Protein AF-A0A388TB84-F1 (afdb_monomer_lite)

pLDDT: mean 82.6, std 11.36, range [46.38, 94.94]

Sequence (115 aa):
MKKLLLGVMLLFCFSFAARPTMEIGAFETLIGWKQYTPGGQLESIMGVNWLMGLTYKRYFNRLQAKTINPYWMIGTTFVVVPMAGIGLDYVVDQNWTVGGALGLPLTNLHVSYSF

Radius of gyration: 14.83 Å; chains: 1; bounding box: 48×24×34 Å

Secondary structure (DSSP, 8-state):
-HHHHHHHHHHHHTSSSPEEEEEES-SS-SEEEEEE-TTS-EEEEEEE-TTS-EEEEEESS---TTSEEEEEEEEEETTTEEEEEEEEEEE-SSSEEEEEEEEES--EEEEEEE-

Structure (mmCIF, N/CA/C/O backbone):
data_AF-A0A388TB84-F1
#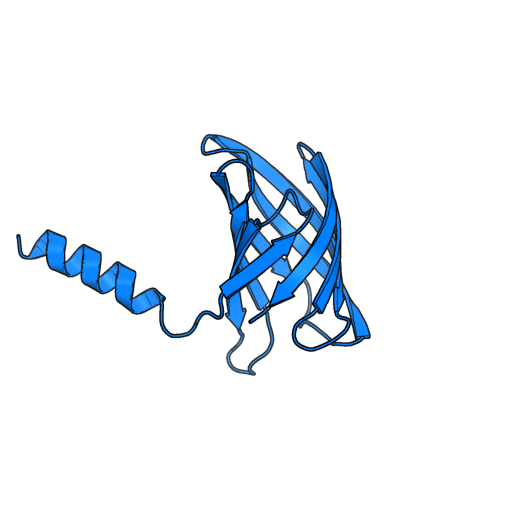
_entry.id   AF-A0A388TB84-F1
#
loop_
_atom_site.group_PDB
_atom_site.id
_atom_site.type_symbol
_atom_site.label_atom_id
_atom_site.label_alt_id
_atom_site.label_comp_id
_atom_site.label_asym_id
_atom_site.label_entity_id
_atom_site.label_seq_id
_atom_site.pdbx_PDB_ins_code
_atom_site.Cartn_x
_atom_site.Cartn_y
_atom_site.Cartn_z
_atom_site.occupancy
_atom_site.B_iso_or_equiv
_atom_site.auth_seq_id
_atom_site.auth_comp_id
_atom_site.auth_asym_id
_atom_site.auth_atom_id
_atom_site.pdbx_PDB_model_num
ATOM 1 N N . MET A 1 1 ?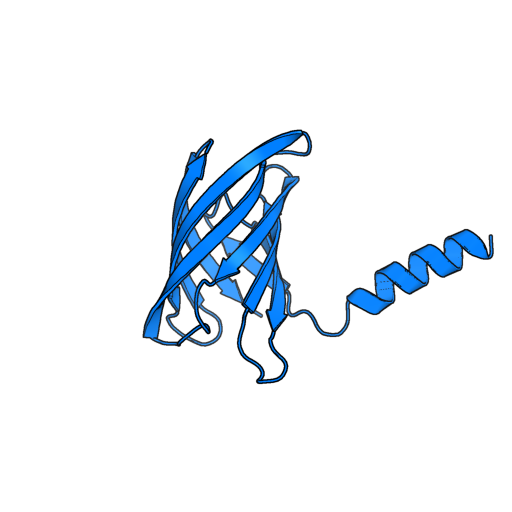 34.964 -13.028 -0.196 1.00 57.06 1 MET A N 1
ATOM 2 C CA . MET A 1 1 ? 33.997 -13.792 0.631 1.00 57.06 1 MET A CA 1
ATOM 3 C C . MET A 1 1 ? 33.424 -12.993 1.803 1.00 57.06 1 MET A C 1
ATOM 5 O O . MET A 1 1 ? 32.212 -12.881 1.875 1.00 57.06 1 MET A O 1
ATOM 9 N N . LYS A 1 2 ? 34.235 -12.359 2.669 1.00 56.25 2 LYS A N 1
ATOM 10 C CA . LYS A 1 2 ? 33.734 -11.597 3.841 1.00 56.25 2 LYS A CA 1
ATOM 11 C C . LYS A 1 2 ? 32.739 -10.462 3.508 1.00 56.25 2 LYS A C 1
ATOM 13 O O . LYS A 1 2 ? 31.760 -10.283 4.216 1.00 56.25 2 LYS A O 1
ATOM 18 N N . LYS A 1 3 ? 32.949 -9.745 2.396 1.00 64.25 3 LYS A N 1
ATOM 19 C CA . LYS A 1 3 ? 32.067 -8.646 1.944 1.00 64.25 3 LYS A CA 1
ATOM 20 C C . LYS A 1 3 ? 30.701 -9.126 1.420 1.00 64.25 3 LYS A C 1
ATOM 22 O O . LYS A 1 3 ? 29.709 -8.435 1.598 1.00 64.25 3 LYS A O 1
ATOM 27 N N . LEU A 1 4 ? 30.657 -10.320 0.820 1.00 71.25 4 LEU A N 1
ATOM 28 C CA . LEU A 1 4 ? 29.420 -10.942 0.334 1.00 71.25 4 LEU A CA 1
ATOM 29 C C . LEU A 1 4 ? 28.544 -11.381 1.515 1.00 71.25 4 LEU A C 1
ATOM 31 O O . LEU A 1 4 ? 27.348 -11.128 1.532 1.00 71.25 4 LEU A O 1
ATOM 35 N N . LEU A 1 5 ? 29.174 -11.971 2.535 1.00 78.06 5 LEU A N 1
ATOM 36 C CA . LEU A 1 5 ? 28.499 -12.419 3.750 1.00 78.06 5 LEU A CA 1
ATOM 37 C C . LEU A 1 5 ? 27.908 -11.242 4.541 1.00 78.06 5 LEU A C 1
ATOM 39 O O . LEU A 1 5 ? 26.791 -11.338 5.030 1.00 78.06 5 LEU A O 1
ATOM 43 N N . LEU A 1 6 ? 28.614 -10.106 4.584 1.00 76.38 6 LEU A N 1
ATOM 44 C CA . LEU A 1 6 ? 28.115 -8.871 5.194 1.00 76.38 6 LEU A CA 1
ATOM 45 C C . LEU A 1 6 ? 26.895 -8.309 4.445 1.00 76.38 6 LEU A C 1
ATOM 47 O O . LEU A 1 6 ? 25.938 -7.884 5.081 1.00 76.38 6 LEU A O 1
ATOM 51 N N . GLY A 1 7 ? 26.908 -8.346 3.107 1.00 74.62 7 GLY A N 1
ATOM 52 C CA . GLY A 1 7 ? 25.763 -7.936 2.287 1.00 74.62 7 GLY A CA 1
ATOM 53 C C . GLY A 1 7 ? 24.536 -8.824 2.504 1.00 74.62 7 GLY A C 1
ATOM 54 O O . GLY A 1 7 ? 23.430 -8.316 2.660 1.00 74.62 7 GLY A O 1
ATOM 55 N N . VAL A 1 8 ? 24.738 -10.143 2.600 1.00 73.75 8 VAL A N 1
ATOM 56 C CA . VAL A 1 8 ? 23.668 -11.103 2.918 1.00 73.75 8 VAL A CA 1
ATOM 57 C C . VAL A 1 8 ? 23.149 -10.902 4.346 1.00 73.75 8 VAL A C 1
ATOM 59 O O . VAL A 1 8 ? 21.942 -10.886 4.553 1.00 73.75 8 VAL A O 1
ATOM 62 N N . MET A 1 9 ? 24.023 -10.676 5.331 1.00 67.50 9 MET A N 1
ATOM 63 C CA . MET A 1 9 ? 23.602 -10.401 6.711 1.00 67.50 9 MET A CA 1
ATOM 64 C C . MET A 1 9 ? 22.832 -9.082 6.834 1.00 67.50 9 MET A C 1
ATOM 66 O O . MET A 1 9 ? 21.810 -9.049 7.510 1.00 67.50 9 MET A O 1
ATOM 70 N N . LEU A 1 10 ? 23.258 -8.023 6.138 1.00 67.00 10 LEU A N 1
ATOM 71 C CA . LEU A 1 10 ? 22.525 -6.755 6.087 1.00 67.00 10 LEU A CA 1
ATOM 72 C C . LEU A 1 10 ? 21.129 -6.930 5.481 1.00 67.00 10 LEU A C 1
ATOM 74 O O . LEU A 1 10 ? 20.179 -6.379 6.022 1.00 67.00 10 LEU A O 1
ATOM 78 N N . LEU A 1 11 ? 20.987 -7.742 4.428 1.00 57.69 11 LEU A N 1
ATOM 79 C CA . LEU A 1 11 ? 19.684 -8.079 3.843 1.00 57.69 11 LEU A CA 1
ATOM 80 C C . LEU A 1 11 ? 18.778 -8.840 4.827 1.00 57.69 11 LEU A C 1
ATOM 82 O O . LEU A 1 11 ? 17.591 -8.540 4.903 1.00 57.69 11 LEU A O 1
ATOM 86 N N . PHE A 1 12 ? 19.331 -9.761 5.624 1.00 58.69 12 PHE A N 1
ATOM 87 C CA . PHE A 1 12 ? 18.579 -10.504 6.648 1.00 58.69 12 PHE A CA 1
ATOM 88 C C . PHE A 1 12 ? 18.201 -9.660 7.877 1.00 58.69 12 PHE A C 1
ATOM 90 O O . PHE A 1 12 ? 17.181 -9.926 8.515 1.00 58.69 12 PHE A O 1
ATOM 97 N N . CYS A 1 13 ? 18.972 -8.622 8.215 1.00 53.25 13 CYS A N 1
ATOM 98 C CA . CYS A 1 13 ? 18.665 -7.740 9.346 1.00 53.25 13 CYS A CA 1
ATOM 99 C C . CYS A 1 13 ? 17.409 -6.878 9.129 1.00 53.25 13 CYS A C 1
ATOM 101 O O . CYS A 1 13 ? 16.801 -6.451 10.109 1.00 53.25 13 CYS A O 1
ATOM 103 N N . PHE A 1 14 ? 16.968 -6.665 7.885 1.00 52.38 14 PHE A N 1
ATOM 104 C CA . PHE A 1 14 ? 15.720 -5.946 7.592 1.00 52.38 14 PHE A CA 1
ATOM 105 C C . PHE A 1 14 ? 14.457 -6.824 7.686 1.00 52.38 14 PHE A C 1
ATOM 107 O O . PHE A 1 14 ? 13.348 -6.309 7.561 1.00 52.38 14 PHE A O 1
ATOM 114 N N . SER A 1 15 ? 14.587 -8.134 7.927 1.00 46.38 15 SER A N 1
ATOM 115 C CA . SER A 1 15 ? 13.480 -9.088 7.755 1.00 46.38 15 SER A CA 1
ATOM 116 C C . SER A 1 15 ? 12.693 -9.453 9.023 1.00 46.38 15 SER A C 1
ATOM 118 O O . SER A 1 15 ? 11.701 -10.162 8.907 1.00 46.38 15 SER A O 1
ATOM 120 N N . PHE A 1 16 ? 13.066 -8.987 10.221 1.00 49.03 16 PHE A N 1
ATOM 121 C CA . PHE A 1 16 ? 12.479 -9.513 11.473 1.00 49.03 16 PHE A CA 1
ATOM 122 C C . PHE A 1 16 ? 11.362 -8.678 12.123 1.00 49.03 16 PHE A C 1
ATOM 124 O O . PHE A 1 16 ? 10.765 -9.133 13.095 1.00 49.03 16 PHE A O 1
ATOM 131 N N . ALA A 1 17 ? 11.026 -7.499 11.592 1.00 56.16 17 ALA A N 1
ATOM 132 C CA . ALA A 1 17 ? 9.925 -6.671 12.117 1.00 56.16 17 ALA A CA 1
ATOM 133 C C . ALA A 1 17 ? 8.761 -6.472 11.131 1.00 56.16 17 ALA A C 1
ATOM 135 O O . ALA A 1 17 ? 7.732 -5.901 11.494 1.00 56.16 17 ALA A O 1
ATOM 136 N N . ALA A 1 18 ? 8.910 -6.930 9.887 1.00 62.84 18 ALA A N 1
ATOM 137 C CA . ALA A 1 18 ? 7.903 -6.749 8.856 1.00 62.84 18 ALA A CA 1
ATOM 138 C C . ALA A 1 18 ? 6.950 -7.946 8.813 1.00 62.84 18 ALA A C 1
ATOM 140 O O . ALA A 1 18 ? 7.386 -9.084 8.641 1.00 62.84 18 ALA A O 1
ATOM 141 N N . ARG A 1 19 ? 5.645 -7.684 8.930 1.00 69.62 19 ARG A N 1
ATOM 142 C CA . ARG A 1 19 ? 4.618 -8.704 8.689 1.00 69.62 19 ARG A CA 1
ATOM 143 C C . ARG A 1 19 ? 4.303 -8.755 7.195 1.00 69.62 19 ARG A C 1
ATOM 145 O O . ARG A 1 19 ? 3.946 -7.708 6.638 1.00 69.62 19 ARG A O 1
ATOM 152 N N . PRO A 1 20 ? 4.479 -9.906 6.529 1.00 74.75 20 PRO A N 1
ATOM 153 C CA . PRO A 1 20 ? 4.082 -10.043 5.140 1.00 74.75 20 PRO A CA 1
ATOM 154 C C . PRO A 1 20 ? 2.558 -9.909 4.991 1.00 74.75 20 PRO A C 1
ATOM 156 O O . PRO A 1 20 ? 1.773 -10.337 5.829 1.00 74.75 20 PRO A O 1
ATOM 159 N N . THR A 1 21 ? 2.131 -9.284 3.906 1.00 79.81 21 THR A N 1
ATOM 160 C CA . THR A 1 21 ? 0.735 -9.114 3.513 1.00 79.81 21 THR A CA 1
ATOM 161 C C . THR A 1 21 ? 0.585 -9.594 2.084 1.00 79.81 21 THR A C 1
ATOM 163 O O . THR A 1 21 ? 1.494 -9.418 1.273 1.00 79.81 21 THR A O 1
ATOM 166 N N . MET A 1 22 ? -0.551 -10.199 1.769 1.00 81.31 22 MET A N 1
ATOM 167 C CA . MET A 1 22 ? -0.871 -10.649 0.421 1.00 81.31 22 MET A CA 1
ATOM 168 C C . MET A 1 22 ? -2.091 -9.882 -0.075 1.00 81.31 22 MET A C 1
ATOM 170 O O . MET A 1 22 ? -3.100 -9.815 0.625 1.00 81.31 22 MET A O 1
ATOM 174 N N . GLU A 1 23 ? -2.029 -9.310 -1.274 1.00 75.75 23 GLU A N 1
ATOM 175 C CA . GLU A 1 23 ? -3.201 -8.682 -1.893 1.00 75.75 23 GLU A CA 1
ATOM 176 C C . GLU A 1 23 ? -3.618 -9.443 -3.157 1.00 75.75 23 GLU A C 1
ATOM 178 O O . GLU A 1 23 ? -2.814 -9.764 -4.034 1.00 75.75 23 GLU A O 1
ATOM 183 N N . ILE A 1 24 ? -4.907 -9.771 -3.230 1.00 70.81 24 ILE A N 1
ATOM 184 C CA . ILE A 1 24 ? -5.532 -10.506 -4.327 1.00 70.81 24 ILE A CA 1
ATOM 185 C C . ILE A 1 24 ? -6.360 -9.516 -5.149 1.00 70.81 24 ILE A C 1
ATOM 187 O O . ILE A 1 24 ? -7.132 -8.715 -4.622 1.00 70.81 24 ILE A O 1
ATOM 191 N N . GLY A 1 25 ? -6.190 -9.559 -6.470 1.00 61.81 25 GLY A N 1
ATOM 192 C CA . GLY A 1 25 ? -6.867 -8.649 -7.399 1.00 61.81 25 GLY A CA 1
ATOM 193 C C . GLY A 1 25 ? -6.237 -7.253 -7.500 1.00 61.81 25 GLY A C 1
ATOM 194 O O . GLY A 1 25 ? -6.559 -6.526 -8.435 1.00 61.81 25 GLY A O 1
ATOM 195 N N . ALA A 1 26 ? -5.301 -6.892 -6.613 1.00 65.19 26 ALA A N 1
ATOM 196 C CA . ALA A 1 26 ? -4.554 -5.639 -6.715 1.00 65.19 26 ALA A CA 1
ATOM 197 C C . ALA A 1 26 ? -3.484 -5.726 -7.801 1.00 65.19 26 ALA A C 1
ATOM 199 O O . ALA A 1 26 ? -2.631 -6.596 -7.719 1.00 65.19 26 ALA A O 1
ATOM 200 N N . PHE A 1 27 ? -3.425 -4.776 -8.739 1.00 70.75 27 PHE A N 1
ATOM 201 C CA . PHE A 1 27 ? -2.207 -4.576 -9.545 1.00 70.75 27 PHE A CA 1
ATOM 202 C C . 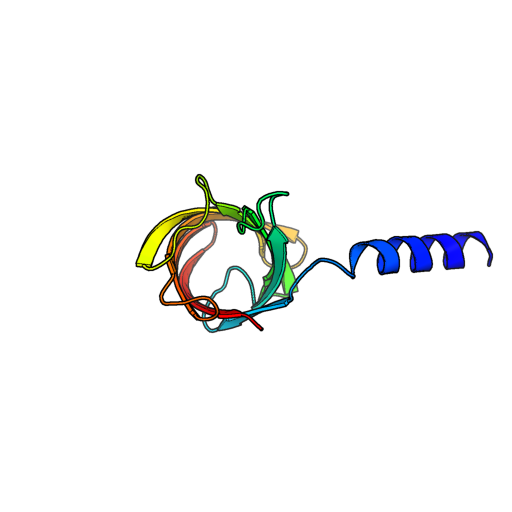PHE A 1 27 ? -1.061 -3.969 -8.724 1.00 70.75 27 PHE A C 1
ATOM 204 O O . PHE A 1 27 ? 0.078 -3.944 -9.176 1.00 70.75 27 PHE A O 1
ATOM 211 N N . GLU A 1 28 ? -1.369 -3.468 -7.533 1.00 76.94 28 GLU A N 1
ATOM 212 C CA . GLU A 1 28 ? -0.516 -2.591 -6.744 1.00 76.94 28 GLU A CA 1
ATOM 213 C C . GLU A 1 28 ? 0.503 -3.395 -5.945 1.00 76.94 28 GLU A C 1
ATOM 215 O O . GLU A 1 28 ? 1.691 -3.131 -6.050 1.00 76.94 28 GLU A O 1
ATOM 220 N N . THR A 1 29 ? 0.081 -4.404 -5.182 1.00 85.62 29 THR A N 1
ATOM 221 C CA . THR A 1 29 ? 0.991 -5.236 -4.386 1.00 85.62 29 THR A CA 1
ATOM 222 C C . THR A 1 29 ? 0.475 -6.670 -4.351 1.00 85.62 29 THR A C 1
ATOM 224 O O . THR A 1 29 ? -0.599 -6.923 -3.841 1.00 85.62 29 THR A O 1
ATOM 227 N N . LEU A 1 30 ? 1.226 -7.638 -4.869 1.00 85.50 30 LEU A N 1
ATOM 228 C CA . LEU A 1 30 ? 0.901 -9.061 -4.728 1.00 85.50 30 LEU A CA 1
ATOM 229 C C . LEU A 1 30 ? 1.339 -9.556 -3.347 1.00 85.50 30 LEU A C 1
ATOM 231 O O . LEU A 1 30 ? 0.540 -10.083 -2.576 1.00 85.50 30 LEU A O 1
ATOM 235 N N . ILE A 1 31 ? 2.616 -9.346 -3.025 1.00 88.31 31 ILE A N 1
ATOM 236 C CA . ILE A 1 31 ? 3.202 -9.649 -1.719 1.00 88.31 31 ILE A CA 1
ATOM 237 C C . ILE A 1 31 ? 3.894 -8.389 -1.223 1.00 88.31 31 ILE A C 1
ATOM 239 O O . ILE A 1 31 ? 4.738 -7.822 -1.917 1.00 88.31 31 ILE A O 1
ATOM 243 N N . GLY A 1 32 ? 3.538 -7.954 -0.022 1.00 88.81 32 GLY A N 1
ATOM 244 C CA . GLY A 1 32 ? 4.082 -6.762 0.607 1.00 88.81 32 GLY A CA 1
ATOM 245 C C . GLY A 1 32 ? 4.567 -7.021 2.019 1.00 88.81 32 GLY A C 1
ATOM 246 O O . GLY A 1 32 ? 4.197 -7.991 2.664 1.00 88.81 32 GLY A O 1
ATOM 247 N N . TRP A 1 33 ? 5.376 -6.106 2.517 1.00 88.31 33 TRP A N 1
ATOM 248 C CA . TRP A 1 33 ? 5.917 -6.074 3.860 1.00 88.31 33 TRP A CA 1
ATOM 249 C C . TRP A 1 33 ? 5.407 -4.815 4.539 1.00 88.31 33 TRP A C 1
ATOM 251 O O . TRP A 1 33 ? 5.675 -3.694 4.096 1.00 88.31 33 TRP A O 1
ATOM 261 N N . LYS A 1 34 ? 4.642 -5.013 5.611 1.00 86.94 34 LYS A N 1
ATOM 262 C CA . LYS A 1 34 ? 4.053 -3.934 6.396 1.00 86.94 34 LYS A CA 1
ATOM 263 C C . LYS A 1 34 ? 5.099 -3.278 7.286 1.00 86.94 34 LYS A C 1
ATOM 265 O O . LYS A 1 34 ? 5.797 -3.956 8.041 1.00 86.94 34 LYS A O 1
ATOM 270 N N . GLN A 1 35 ? 5.158 -1.955 7.226 1.00 87.75 35 GLN A N 1
ATOM 271 C CA . GLN A 1 35 ? 5.968 -1.121 8.102 1.00 87.75 35 GLN A CA 1
ATOM 272 C C . GLN A 1 35 ? 5.060 -0.404 9.094 1.00 87.75 35 GLN A C 1
ATOM 274 O O . GLN A 1 35 ? 4.084 0.248 8.713 1.00 87.75 35 GLN A O 1
ATOM 279 N N . TYR A 1 36 ? 5.394 -0.527 10.372 1.00 84.94 36 TYR A N 1
ATOM 280 C CA . TYR A 1 36 ? 4.619 0.035 11.465 1.00 84.94 36 TYR A CA 1
ATOM 281 C C . TYR A 1 36 ? 5.368 1.204 12.100 1.00 84.94 36 TYR A C 1
ATOM 283 O O . TYR A 1 36 ? 6.586 1.166 12.266 1.00 84.94 36 TYR A O 1
ATOM 291 N N . THR A 1 37 ? 4.618 2.221 12.507 1.00 83.75 37 THR A N 1
ATOM 292 C CA . THR A 1 37 ? 5.113 3.280 13.391 1.00 83.75 37 THR A CA 1
ATOM 293 C C . THR A 1 37 ? 5.542 2.698 14.748 1.00 83.75 37 THR A C 1
ATOM 295 O O . THR A 1 37 ? 5.063 1.627 15.134 1.00 83.75 37 THR A O 1
ATOM 298 N N . PRO A 1 38 ? 6.344 3.424 15.555 1.00 79.88 38 PRO A N 1
ATOM 299 C CA . PRO A 1 38 ? 6.668 3.010 16.925 1.00 79.88 38 PRO A CA 1
ATOM 300 C C . PRO A 1 38 ? 5.438 2.760 17.815 1.00 79.88 38 PRO A C 1
ATOM 302 O O . PRO A 1 38 ? 5.511 1.995 18.769 1.00 79.88 38 PRO A O 1
ATOM 305 N N . GLY A 1 39 ? 4.294 3.375 17.489 1.00 78.19 39 GLY A N 1
ATOM 306 C CA . GLY A 1 39 ? 3.008 3.155 18.160 1.00 78.19 39 GLY A CA 1
ATOM 307 C C . GLY A 1 39 ? 2.231 1.925 17.674 1.00 78.19 39 GLY A C 1
ATOM 308 O O . GLY A 1 39 ? 1.069 1.770 18.037 1.00 78.19 39 GLY A O 1
ATOM 309 N N . GLY A 1 40 ? 2.824 1.082 16.822 1.00 77.69 40 GLY A N 1
ATOM 310 C CA . GLY A 1 40 ? 2.222 -0.159 16.327 1.00 77.69 40 GLY A CA 1
ATOM 311 C C . GLY A 1 40 ? 1.188 0.021 15.213 1.00 77.69 40 GLY A C 1
ATOM 312 O O . GLY A 1 40 ? 0.505 -0.934 14.854 1.00 77.69 40 GLY A O 1
ATOM 313 N N . GLN A 1 41 ? 1.053 1.223 14.649 1.00 81.25 41 GLN A N 1
ATOM 314 C CA . GLN A 1 41 ? 0.098 1.504 13.571 1.00 81.25 41 GLN A CA 1
ATOM 315 C C . GLN A 1 41 ? 0.754 1.341 12.205 1.00 81.25 41 GLN A C 1
ATOM 317 O O . GLN A 1 41 ? 1.881 1.801 12.023 1.00 81.25 41 GLN A O 1
ATOM 322 N N . LEU A 1 42 ? 0.048 0.721 11.255 1.00 84.50 42 LEU A N 1
ATOM 323 C CA . LEU A 1 42 ? 0.522 0.552 9.882 1.00 84.50 42 LEU A CA 1
ATOM 324 C C . LEU A 1 42 ? 0.726 1.921 9.221 1.00 84.50 42 LEU A C 1
ATOM 326 O O . LEU A 1 42 ? -0.190 2.742 9.200 1.00 84.50 42 LEU A O 1
ATOM 330 N N . GLU A 1 43 ? 1.920 2.148 8.682 1.00 89.06 43 GLU A N 1
ATOM 331 C CA . GLU A 1 43 ? 2.300 3.396 8.014 1.00 89.06 43 GLU A CA 1
ATOM 332 C C . GLU A 1 43 ? 2.443 3.211 6.506 1.00 89.06 43 GLU A C 1
ATOM 334 O O . GLU A 1 43 ? 1.947 4.013 5.711 1.00 89.06 43 GLU A O 1
ATOM 339 N N . SER A 1 44 ? 3.133 2.147 6.104 1.00 90.88 44 SER A N 1
ATOM 340 C CA . SER A 1 44 ? 3.409 1.874 4.701 1.00 90.88 44 SER A CA 1
ATOM 341 C C . SER A 1 44 ? 3.549 0.384 4.431 1.00 90.88 44 SER A C 1
ATOM 343 O O . SER A 1 44 ? 3.715 -0.431 5.342 1.00 90.88 44 SER A O 1
ATOM 345 N N . ILE A 1 45 ? 3.438 0.030 3.160 1.00 90.69 45 ILE A N 1
ATOM 346 C CA . ILE A 1 45 ? 3.600 -1.318 2.640 1.00 90.69 45 ILE A CA 1
ATOM 347 C C . ILE A 1 45 ? 4.586 -1.210 1.485 1.00 90.69 45 ILE A C 1
ATOM 349 O O . ILE A 1 45 ? 4.369 -0.438 0.553 1.00 90.69 45 ILE A O 1
ATOM 353 N N . MET A 1 46 ? 5.673 -1.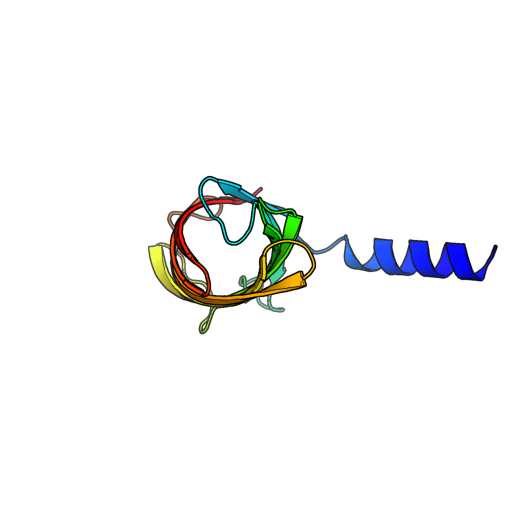970 1.545 1.00 92.19 46 MET A N 1
ATOM 354 C CA . MET A 1 46 ? 6.601 -2.107 0.424 1.00 92.19 46 MET A CA 1
ATOM 355 C C . MET A 1 46 ? 6.510 -3.523 -0.109 1.00 92.19 46 MET A C 1
ATOM 357 O O . MET A 1 46 ? 6.501 -4.449 0.689 1.00 92.19 46 MET A O 1
ATOM 361 N N . GLY A 1 47 ? 6.446 -3.725 -1.417 1.00 91.38 47 GLY A N 1
ATOM 362 C CA . GLY A 1 47 ? 6.195 -5.053 -1.955 1.00 91.38 47 GLY A CA 1
ATOM 363 C C . GLY A 1 47 ? 6.495 -5.219 -3.428 1.00 91.38 47 GLY A C 1
ATOM 364 O O . GLY A 1 47 ? 7.025 -4.327 -4.088 1.00 91.38 47 GLY A O 1
ATOM 365 N N . VAL A 1 48 ? 6.148 -6.403 -3.914 1.00 90.81 48 VAL A N 1
ATOM 366 C CA . VAL A 1 48 ? 6.237 -6.801 -5.314 1.00 90.81 48 VAL A CA 1
ATOM 367 C C . VAL A 1 48 ? 4.823 -6.918 -5.863 1.00 90.81 48 VAL A C 1
ATOM 369 O O . VAL A 1 48 ? 3.970 -7.537 -5.226 1.00 90.81 48 VAL A O 1
ATOM 372 N N . ASN A 1 49 ? 4.562 -6.339 -7.033 1.00 89.50 49 ASN A N 1
ATOM 373 C CA . ASN A 1 49 ? 3.278 -6.467 -7.723 1.00 89.50 49 ASN A CA 1
ATOM 374 C C . ASN A 1 49 ? 3.205 -7.697 -8.640 1.00 89.50 49 ASN A C 1
ATOM 376 O O . ASN A 1 49 ? 4.203 -8.369 -8.893 1.00 89.50 49 ASN A O 1
ATOM 380 N N . TRP A 1 50 ? 2.014 -7.985 -9.175 1.00 86.19 50 TRP A N 1
ATOM 381 C CA . TRP A 1 50 ? 1.781 -9.119 -10.085 1.00 86.19 50 TRP A CA 1
ATOM 382 C C . TRP A 1 50 ? 2.661 -9.116 -11.330 1.00 86.19 50 TRP A C 1
ATOM 384 O O . TRP A 1 50 ? 2.961 -10.173 -11.878 1.00 86.19 50 TRP A O 1
ATOM 394 N N . LEU A 1 51 ? 3.089 -7.936 -11.772 1.00 89.06 51 LEU A N 1
ATOM 395 C CA . LEU A 1 51 ? 3.949 -7.779 -12.938 1.0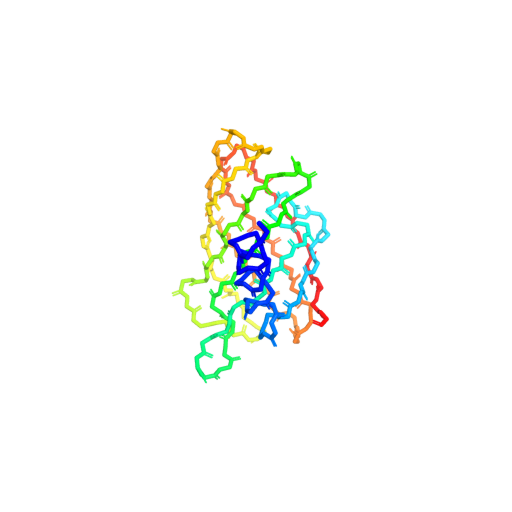0 89.06 51 LEU A CA 1
ATOM 396 C C . LEU A 1 51 ? 5.437 -7.809 -12.561 1.00 89.06 51 LEU A C 1
ATOM 398 O O . LEU A 1 51 ? 6.276 -7.425 -13.367 1.00 89.06 51 LEU A O 1
ATOM 402 N N . MET A 1 52 ? 5.775 -8.296 -11.360 1.00 89.62 52 MET A N 1
ATOM 403 C CA . MET A 1 52 ? 7.138 -8.398 -10.817 1.00 89.62 52 MET A CA 1
ATOM 404 C C . MET A 1 52 ? 7.855 -7.050 -10.670 1.00 89.62 52 MET A C 1
ATOM 406 O O . MET A 1 52 ? 9.084 -6.990 -10.627 1.00 89.62 52 MET A O 1
ATOM 410 N N . GLY A 1 53 ? 7.101 -5.957 -10.615 1.00 90.31 53 GLY A N 1
ATOM 411 C CA . GLY A 1 53 ? 7.626 -4.647 -10.269 1.00 90.31 53 GLY A CA 1
ATOM 412 C C . GLY A 1 53 ? 7.605 -4.384 -8.771 1.00 90.31 53 GLY A C 1
ATOM 413 O O . GLY A 1 53 ? 7.077 -5.184 -8.000 1.00 90.31 53 GLY A O 1
ATOM 414 N N . LEU A 1 54 ? 8.194 -3.264 -8.361 1.00 92.31 54 LEU A N 1
ATOM 415 C CA . LEU A 1 54 ? 8.238 -2.851 -6.960 1.00 92.31 54 LEU A CA 1
ATOM 416 C C . LEU A 1 54 ? 7.154 -1.823 -6.681 1.00 92.31 54 LEU A C 1
ATOM 418 O O . LEU A 1 54 ? 6.922 -0.944 -7.504 1.00 92.31 54 LEU A O 1
ATOM 422 N N . THR A 1 55 ? 6.563 -1.880 -5.495 1.00 91.81 55 THR A N 1
ATOM 423 C CA . THR A 1 55 ? 5.556 -0.914 -5.059 1.00 91.81 55 THR A CA 1
ATOM 424 C C . THR A 1 55 ? 5.849 -0.448 -3.645 1.00 91.81 55 THR A C 1
ATOM 426 O O . THR A 1 55 ? 6.168 -1.242 -2.761 1.00 91.81 55 THR A O 1
ATOM 429 N N . TYR A 1 56 ? 5.716 0.854 -3.428 1.00 93.06 56 TYR A N 1
ATOM 430 C CA . TYR A 1 56 ? 5.698 1.491 -2.125 1.00 93.06 56 TYR A CA 1
ATOM 431 C C . TYR A 1 56 ? 4.369 2.225 -1.956 1.00 93.06 56 TYR A C 1
ATOM 433 O O . TYR A 1 56 ? 4.096 3.200 -2.654 1.00 93.06 56 TYR A O 1
ATOM 441 N N . LYS A 1 57 ? 3.549 1.747 -1.024 1.00 92.69 57 LYS A N 1
ATOM 442 C CA . LYS A 1 57 ? 2.245 2.293 -0.645 1.00 92.69 57 LYS A CA 1
ATOM 443 C C . LYS A 1 57 ? 2.355 2.939 0.727 1.00 92.69 57 LYS A C 1
ATOM 445 O O . LYS A 1 57 ? 2.875 2.326 1.655 1.00 92.69 57 LYS A O 1
ATOM 450 N N . ARG A 1 58 ? 1.841 4.155 0.888 1.00 93.50 58 ARG A N 1
ATOM 451 C CA . ARG A 1 58 ? 1.866 4.889 2.157 1.00 93.50 58 ARG A CA 1
ATOM 452 C C . ARG A 1 58 ? 0.529 5.555 2.429 1.00 93.50 58 ARG A C 1
ATOM 454 O O . ARG A 1 58 ? -0.006 6.266 1.580 1.00 93.50 58 ARG A O 1
ATOM 461 N N . TYR A 1 59 ? 0.016 5.355 3.636 1.00 93.44 59 TYR A N 1
ATOM 462 C CA . TYR A 1 59 ? -1.221 5.991 4.072 1.00 93.44 59 TYR A CA 1
ATOM 463 C C . TYR A 1 59 ? -0.970 7.461 4.419 1.00 93.44 59 TYR A C 1
ATOM 465 O O . TYR A 1 59 ? 0.052 7.806 5.013 1.00 93.44 59 TYR A O 1
ATOM 473 N N . PHE A 1 60 ? -1.904 8.339 4.047 1.00 93.38 60 PHE A N 1
ATOM 474 C CA . PHE A 1 60 ? -1.812 9.768 4.379 1.00 93.38 60 PHE A CA 1
ATOM 475 C C . PHE A 1 60 ? -1.963 10.015 5.878 1.00 93.38 60 PHE A C 1
ATOM 477 O O . PHE A 1 60 ? -1.354 10.925 6.433 1.00 93.38 60 PHE A O 1
ATOM 484 N N . ASN A 1 61 ? -2.784 9.190 6.520 1.00 90.25 61 ASN A N 1
ATOM 485 C CA . ASN A 1 61 ? -3.066 9.237 7.941 1.00 90.25 61 ASN A CA 1
ATOM 486 C C . ASN A 1 61 ? -2.770 7.880 8.572 1.00 90.25 61 ASN A C 1
ATOM 488 O O . ASN A 1 61 ? -2.575 6.876 7.889 1.00 90.25 61 ASN A O 1
ATOM 492 N N . ARG A 1 62 ? -2.782 7.854 9.903 1.00 85.69 62 ARG A N 1
ATOM 493 C CA . ARG A 1 62 ? -2.716 6.611 10.672 1.00 85.69 62 ARG A CA 1
ATOM 494 C C . ARG A 1 62 ? -3.853 5.686 10.250 1.00 85.69 62 ARG A C 1
ATOM 496 O O . ARG A 1 62 ? -5.005 6.119 10.268 1.00 85.69 62 ARG A O 1
ATOM 503 N N . LEU A 1 63 ? -3.517 4.438 9.925 1.00 85.44 63 LEU A N 1
ATOM 504 C CA . LEU A 1 63 ? -4.501 3.427 9.559 1.00 85.44 63 LEU A CA 1
ATOM 505 C C . LEU A 1 63 ? -5.494 3.208 10.710 1.00 85.44 63 LEU A C 1
ATOM 507 O O . LEU A 1 63 ? -5.098 2.892 11.835 1.00 85.44 63 LEU A O 1
ATOM 511 N N . GLN A 1 64 ? -6.780 3.363 10.418 1.00 87.69 64 GLN A N 1
ATOM 512 C CA . GLN A 1 64 ? -7.883 3.168 11.350 1.00 87.69 64 GLN A CA 1
ATOM 513 C C . GLN A 1 64 ? -8.778 2.019 10.872 1.00 87.69 64 GLN A C 1
ATOM 515 O O . GLN A 1 64 ? -9.126 1.920 9.697 1.00 87.69 64 GLN A O 1
ATOM 520 N N . ALA A 1 65 ? -9.143 1.129 11.795 1.00 87.94 65 ALA A N 1
ATOM 521 C CA . ALA A 1 65 ? -10.060 0.033 11.504 1.00 87.94 65 ALA A CA 1
ATOM 522 C C . ALA A 1 65 ? -11.491 0.558 11.308 1.00 87.94 65 ALA A C 1
ATOM 524 O O . ALA A 1 65 ? -11.905 1.499 11.986 1.00 87.94 65 ALA A O 1
ATOM 525 N N . LYS A 1 66 ? -12.262 -0.093 10.429 1.00 90.06 66 LYS A N 1
ATOM 526 C CA . LYS A 1 66 ? -13.659 0.237 10.090 1.00 90.06 66 LYS A CA 1
ATOM 527 C C . LYS A 1 66 ? -13.864 1.636 9.503 1.00 90.06 66 LYS A C 1
ATOM 529 O O . LYS A 1 66 ? -14.981 2.155 9.524 1.00 90.06 66 LYS A O 1
ATOM 534 N N . THR A 1 67 ? -12.815 2.237 8.957 1.00 90.31 67 THR A N 1
ATOM 535 C CA . THR A 1 67 ? -12.873 3.534 8.279 1.00 90.31 67 THR A CA 1
ATOM 536 C C . THR A 1 67 ? -12.199 3.458 6.915 1.00 90.31 67 THR A C 1
ATOM 538 O O . THR A 1 67 ? -11.516 2.486 6.584 1.00 90.31 67 THR A O 1
ATOM 541 N N . ILE A 1 68 ? -12.432 4.492 6.105 1.00 92.31 68 ILE A N 1
ATOM 542 C CA . ILE A 1 68 ? -11.748 4.682 4.830 1.00 92.31 68 ILE A CA 1
ATOM 543 C C . ILE A 1 68 ? -10.395 5.338 5.108 1.00 92.31 68 ILE A C 1
ATOM 545 O O . ILE A 1 68 ? -10.323 6.391 5.742 1.00 92.31 68 ILE A O 1
ATOM 549 N N . ASN A 1 69 ? -9.334 4.726 4.597 1.00 93.69 69 ASN A N 1
ATOM 550 C CA . ASN A 1 69 ? -7.950 5.131 4.774 1.00 93.69 69 ASN A CA 1
ATOM 551 C C . ASN A 1 69 ? -7.362 5.506 3.411 1.00 93.69 69 ASN A C 1
ATOM 553 O O . ASN A 1 69 ? -7.047 4.621 2.612 1.00 93.69 69 ASN A O 1
ATOM 557 N N . PRO A 1 70 ? -7.215 6.807 3.121 1.00 94.94 70 PRO A N 1
ATOM 558 C CA . PRO A 1 70 ? -6.566 7.244 1.899 1.00 94.94 70 PRO A CA 1
ATOM 559 C C . PRO A 1 70 ? -5.074 6.915 1.910 1.00 94.94 70 PRO A C 1
ATOM 561 O O . PRO A 1 70 ? -4.391 7.088 2.928 1.00 94.94 70 PRO A O 1
ATOM 564 N N . TYR A 1 71 ? -4.549 6.534 0.753 1.00 94.12 71 TYR A N 1
ATOM 565 C CA . TYR A 1 71 ? -3.125 6.297 0.545 1.00 94.12 71 TYR A CA 1
ATOM 566 C C . TYR A 1 71 ? -2.657 6.818 -0.810 1.00 94.12 71 TYR A C 1
ATOM 568 O O . TYR A 1 71 ? -3.448 7.068 -1.722 1.00 94.12 71 TYR A O 1
ATOM 576 N N . TRP A 1 72 ? -1.345 6.958 -0.936 1.00 94.25 72 TRP A N 1
ATOM 577 C CA . TRP A 1 72 ? -0.667 7.102 -2.213 1.00 94.25 72 TRP A CA 1
ATOM 578 C C . TRP A 1 72 ? 0.292 5.936 -2.417 1.00 94.25 72 TRP A C 1
ATOM 580 O O . TRP A 1 72 ? 0.718 5.278 -1.464 1.00 94.25 72 TRP A O 1
ATOM 590 N N . MET A 1 73 ? 0.629 5.675 -3.671 1.00 93.12 73 MET A N 1
ATOM 591 C CA . MET A 1 73 ? 1.604 4.665 -4.041 1.00 93.12 73 MET A CA 1
ATOM 592 C C . MET A 1 73 ? 2.514 5.162 -5.157 1.00 93.12 73 MET A C 1
ATOM 594 O O . MET A 1 73 ? 2.096 5.947 -6.010 1.00 93.12 73 MET A O 1
ATOM 598 N N . ILE A 1 74 ? 3.749 4.675 -5.156 1.00 94.31 74 ILE A N 1
ATOM 599 C CA . ILE A 1 74 ? 4.702 4.806 -6.259 1.00 94.31 74 ILE A CA 1
ATOM 600 C C . ILE A 1 74 ? 5.415 3.479 -6.464 1.00 94.31 74 ILE A C 1
ATOM 602 O O . ILE A 1 74 ? 5.513 2.666 -5.545 1.00 94.31 74 ILE A O 1
ATOM 606 N N . GLY A 1 75 ? 5.968 3.276 -7.648 1.00 91.94 75 GLY A N 1
ATOM 607 C CA . GLY A 1 75 ? 6.691 2.055 -7.930 1.00 91.94 75 GLY A CA 1
ATOM 608 C C . GLY A 1 75 ? 7.015 1.887 -9.396 1.00 91.94 75 GLY A C 1
ATOM 609 O O . GLY A 1 75 ? 7.124 2.856 -10.151 1.00 91.94 75 GLY A O 1
ATOM 610 N N . THR A 1 76 ? 7.118 0.633 -9.803 1.00 91.44 76 THR A N 1
ATOM 611 C CA . THR A 1 76 ? 7.278 0.232 -11.190 1.00 91.44 76 THR A CA 1
ATOM 612 C C . THR A 1 76 ? 6.291 -0.878 -11.536 1.00 91.44 76 THR A C 1
ATOM 614 O O . THR A 1 76 ? 6.090 -1.814 -10.772 1.00 91.44 76 THR A O 1
ATOM 617 N N . THR A 1 77 ? 5.665 -0.794 -12.705 1.00 84.88 77 THR A N 1
ATOM 618 C CA . THR A 1 77 ? 5.074 -1.933 -13.404 1.00 84.88 77 THR A CA 1
ATOM 619 C C . THR A 1 77 ? 6.212 -2.661 -14.106 1.00 84.88 77 THR A C 1
ATOM 621 O O . THR A 1 77 ? 6.982 -2.033 -14.840 1.00 84.88 77 THR A O 1
ATOM 624 N N . PHE A 1 78 ? 6.372 -3.963 -13.863 1.00 85.81 78 PHE A N 1
ATOM 625 C CA . PHE A 1 78 ? 7.646 -4.633 -14.150 1.00 85.81 78 PHE A CA 1
ATOM 626 C C . PHE A 1 78 ? 8.821 -3.895 -13.487 1.00 85.81 78 PHE A C 1
ATOM 628 O O . PHE A 1 78 ? 8.640 -3.084 -12.582 1.00 85.81 78 PHE A O 1
ATOM 635 N N . VAL A 1 79 ? 10.049 -4.146 -13.929 1.00 81.19 79 VAL A N 1
ATOM 636 C CA . VAL A 1 79 ? 11.241 -3.507 -13.348 1.00 81.19 79 VAL A CA 1
ATOM 637 C C . VAL A 1 79 ? 11.430 -2.056 -13.827 1.00 81.19 79 VAL A C 1
ATOM 639 O O . VAL A 1 79 ? 12.168 -1.303 -13.203 1.00 81.19 79 VAL A O 1
ATOM 642 N N . VAL A 1 80 ? 10.778 -1.636 -14.922 1.00 86.31 80 VAL A N 1
ATOM 643 C CA . VAL A 1 80 ? 11.186 -0.421 -15.662 1.00 86.31 80 VAL A CA 1
ATOM 644 C C . VAL A 1 80 ? 10.095 0.615 -15.915 1.00 86.31 80 VAL A C 1
ATOM 646 O O . VAL A 1 80 ? 10.428 1.776 -16.133 1.00 86.31 80 VAL A O 1
ATOM 649 N N . VAL A 1 81 ? 8.811 0.250 -15.914 1.00 90.12 81 VAL A N 1
ATOM 650 C CA . VAL A 1 81 ? 7.746 1.211 -16.243 1.00 90.12 81 VAL A CA 1
ATOM 651 C C . VAL A 1 81 ? 7.308 1.890 -14.953 1.00 90.12 81 VAL A C 1
ATOM 653 O O . VAL A 1 81 ? 6.748 1.207 -14.108 1.00 90.12 81 VAL A O 1
ATOM 656 N N . PRO A 1 82 ? 7.529 3.193 -14.740 1.00 90.50 82 PRO A N 1
ATOM 657 C CA . PRO A 1 82 ? 7.124 3.837 -13.496 1.00 90.50 82 PRO A CA 1
ATOM 658 C C . PRO A 1 82 ? 5.602 3.774 -13.308 1.00 90.50 82 PRO A C 1
ATOM 660 O O . PRO A 1 82 ? 4.839 3.867 -14.270 1.00 90.50 82 PRO A O 1
ATOM 663 N N . MET A 1 83 ? 5.168 3.633 -12.059 1.00 90.75 83 MET A N 1
ATOM 664 C CA . MET A 1 83 ? 3.768 3.745 -11.659 1.00 90.75 83 MET A CA 1
ATOM 665 C C . MET A 1 83 ? 3.620 4.687 -10.468 1.00 90.75 83 MET A C 1
ATOM 667 O O . MET A 1 83 ? 4.507 4.791 -9.618 1.00 90.75 83 MET A O 1
ATOM 671 N N . ALA A 1 84 ? 2.481 5.362 -10.409 1.00 92.75 84 ALA A N 1
ATOM 672 C CA . ALA A 1 84 ? 2.076 6.165 -9.268 1.00 92.75 84 ALA A CA 1
ATOM 673 C C . ALA A 1 84 ? 0.553 6.232 -9.206 1.00 92.75 84 ALA A C 1
ATOM 675 O O . ALA A 1 84 ? -0.117 6.190 -10.238 1.00 92.75 84 ALA A O 1
ATOM 676 N N . GLY A 1 85 ? -0.001 6.365 -8.010 1.00 92.19 85 GLY A N 1
ATOM 677 C CA . GLY A 1 85 ? -1.442 6.466 -7.844 1.00 92.19 85 GLY A CA 1
ATOM 678 C C . GLY A 1 85 ? -1.860 6.865 -6.444 1.00 92.19 85 GLY A C 1
ATOM 679 O O . GLY A 1 85 ? -1.042 6.999 -5.533 1.00 92.19 85 GLY A O 1
ATOM 680 N N . ILE A 1 86 ? -3.161 7.049 -6.297 1.00 94.06 86 ILE A N 1
ATOM 681 C CA . ILE A 1 86 ? -3.840 7.295 -5.032 1.00 94.06 86 ILE A CA 1
ATOM 682 C C . ILE A 1 86 ? -4.993 6.314 -4.900 1.00 94.06 86 ILE A C 1
ATOM 684 O O . ILE A 1 86 ? -5.605 5.928 -5.895 1.00 94.06 86 ILE A O 1
ATOM 688 N N . GLY A 1 87 ? -5.310 5.921 -3.678 1.00 92.88 87 GLY A N 1
ATOM 689 C CA . GLY A 1 87 ? -6.382 4.971 -3.441 1.00 92.88 87 GLY A CA 1
ATOM 690 C C . GLY A 1 87 ? -7.019 5.126 -2.078 1.00 92.88 87 GLY A C 1
ATOM 691 O O . GLY A 1 87 ? -6.621 5.961 -1.258 1.00 92.88 87 GLY A O 1
ATOM 692 N N . LEU A 1 88 ? -8.053 4.323 -1.877 1.00 93.75 88 LEU A N 1
ATOM 693 C CA . LEU A 1 88 ? -8.855 4.279 -0.668 1.00 93.75 88 LEU A CA 1
ATOM 694 C C . LEU A 1 88 ? -8.978 2.832 -0.207 1.00 93.75 88 LEU A C 1
ATOM 696 O O . LEU A 1 88 ? -9.442 1.983 -0.966 1.00 93.75 88 LEU A O 1
ATOM 700 N N . ASP A 1 89 ? -8.640 2.598 1.058 1.00 93.00 89 ASP A N 1
ATOM 701 C CA . ASP A 1 89 ? -8.756 1.294 1.702 1.00 93.00 89 ASP A CA 1
ATOM 702 C C . ASP A 1 89 ? -9.770 1.323 2.839 1.00 93.00 89 ASP A C 1
ATOM 704 O O . ASP A 1 89 ? -9.664 2.124 3.769 1.00 93.00 89 ASP A O 1
ATOM 708 N N . TYR A 1 90 ? -10.727 0.404 2.810 1.00 92.12 90 TYR A N 1
ATOM 709 C CA . TYR A 1 90 ? -11.596 0.102 3.934 1.00 92.12 90 TYR A CA 1
ATOM 710 C C . TYR A 1 90 ? -11.062 -1.110 4.699 1.00 92.12 90 TYR A C 1
ATOM 712 O O . TYR A 1 90 ? -11.083 -2.242 4.212 1.00 92.12 90 TYR A O 1
ATOM 720 N N . VAL A 1 91 ? -10.582 -0.868 5.918 1.00 89.62 91 VAL A N 1
ATOM 721 C CA . VAL A 1 91 ? -10.023 -1.908 6.791 1.00 89.62 91 VAL A CA 1
ATOM 722 C C . VAL A 1 91 ? -11.170 -2.596 7.521 1.00 89.62 91 VAL A C 1
ATOM 724 O O . VAL A 1 91 ? -11.768 -2.017 8.431 1.00 89.62 91 VAL A O 1
ATOM 727 N N . VAL A 1 92 ? -11.489 -3.823 7.116 1.00 88.44 92 VAL A N 1
ATOM 728 C CA . VAL A 1 92 ? -12.599 -4.603 7.682 1.00 88.44 92 VAL A CA 1
ATOM 729 C C . VAL A 1 92 ? -12.245 -5.060 9.097 1.00 88.44 92 VAL A C 1
ATOM 731 O O . VAL A 1 92 ? -13.012 -4.842 10.038 1.00 88.44 92 VAL A O 1
ATOM 734 N N . ASP A 1 93 ? -11.059 -5.644 9.254 1.00 84.25 93 ASP A N 1
ATOM 735 C CA . ASP A 1 93 ? -10.500 -6.090 10.528 1.00 84.25 93 ASP A CA 1
ATOM 736 C C . ASP A 1 93 ? -8.957 -6.020 10.513 1.00 84.25 93 ASP A C 1
ATOM 738 O O . ASP A 1 93 ? -8.366 -5.308 9.704 1.00 84.25 93 ASP A O 1
ATOM 742 N N . GLN A 1 94 ? -8.283 -6.705 11.443 1.00 77.69 94 GLN A N 1
ATOM 743 C CA . GLN A 1 94 ? -6.814 -6.689 11.531 1.00 77.69 94 GLN A CA 1
ATOM 744 C C . GLN A 1 94 ? -6.119 -7.336 10.319 1.00 77.69 94 GLN A C 1
ATOM 746 O O . GLN A 1 94 ? -4.943 -7.054 10.068 1.00 77.69 94 GLN A O 1
ATOM 751 N N . ASN A 1 95 ? -6.839 -8.170 9.570 1.00 83.81 95 ASN A N 1
ATOM 752 C CA . ASN A 1 95 ? -6.301 -9.008 8.511 1.00 83.81 95 ASN A CA 1
ATOM 753 C C . ASN A 1 95 ? -6.840 -8.601 7.137 1.00 83.81 95 ASN A C 1
ATOM 755 O O . ASN A 1 95 ? -6.068 -8.575 6.181 1.00 83.81 95 ASN A O 1
ATOM 759 N N . TRP A 1 96 ? -8.123 -8.256 7.035 1.00 86.75 96 TRP A N 1
ATOM 760 C CA . TRP A 1 96 ? -8.820 -7.983 5.782 1.00 86.75 96 TRP A CA 1
ATOM 761 C C . TRP A 1 96 ? -8.958 -6.493 5.487 1.00 86.75 96 TRP A C 1
ATOM 763 O O . TRP A 1 96 ? -9.428 -5.708 6.313 1.00 86.75 96 TRP A O 1
ATOM 773 N N . THR A 1 97 ? -8.616 -6.114 4.259 1.00 89.38 97 THR A N 1
ATOM 774 C CA . THR A 1 97 ? -8.852 -4.773 3.709 1.00 89.38 97 THR A CA 1
ATOM 775 C C . THR A 1 97 ? -9.453 -4.896 2.314 1.00 89.38 97 THR A C 1
ATOM 777 O O . THR A 1 97 ? -9.101 -5.794 1.551 1.00 89.38 97 THR A O 1
ATOM 780 N N . VAL A 1 98 ? -10.381 -4.007 1.977 1.00 91.75 98 VAL A N 1
ATOM 781 C CA . VAL A 1 98 ? -10.974 -3.907 0.639 1.00 91.75 98 VAL A CA 1
ATOM 782 C C . VAL A 1 98 ? -10.795 -2.483 0.156 1.00 91.75 98 VAL A C 1
ATOM 784 O O . VAL A 1 98 ? -11.087 -1.549 0.899 1.00 91.75 98 VAL A O 1
ATOM 787 N N . GLY A 1 99 ? -10.338 -2.304 -1.073 1.00 91.19 99 GLY A N 1
ATOM 788 C CA . GLY A 1 99 ? -9.993 -0.981 -1.558 1.00 91.19 99 GLY A CA 1
ATOM 789 C C . GLY A 1 99 ? -9.944 -0.876 -3.067 1.00 91.19 99 GLY A C 1
ATOM 790 O O . GLY A 1 99 ? -10.321 -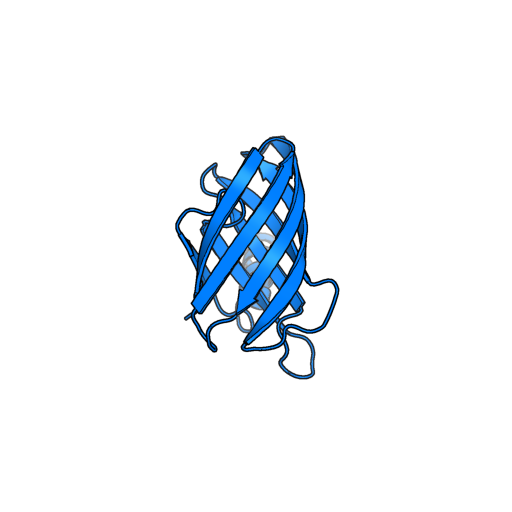1.783 -3.815 1.00 91.19 99 GLY A O 1
ATOM 791 N N . GLY A 1 100 ? -9.486 0.281 -3.513 1.00 90.38 100 GLY A N 1
ATOM 792 C CA . GLY A 1 100 ? -9.223 0.543 -4.914 1.00 90.38 100 GLY A CA 1
ATOM 793 C C . GLY A 1 100 ? -8.333 1.757 -5.101 1.00 90.38 100 GLY A C 1
ATOM 794 O O . GLY A 1 100 ? -8.336 2.680 -4.282 1.00 90.38 100 GLY A O 1
ATOM 795 N N . ALA A 1 101 ? -7.607 1.757 -6.212 1.00 89.06 101 ALA A N 1
ATOM 796 C CA . ALA A 1 101 ? -6.713 2.826 -6.610 1.00 89.06 101 ALA A CA 1
ATOM 797 C C . ALA A 1 101 ? -7.060 3.386 -7.985 1.00 89.06 101 ALA A C 1
ATOM 799 O O . ALA A 1 101 ? -7.477 2.687 -8.916 1.00 89.06 101 ALA A O 1
ATOM 800 N N . LEU A 1 102 ? -6.782 4.676 -8.116 1.00 88.88 102 LEU A N 1
ATOM 801 C CA . LEU A 1 102 ? -6.611 5.360 -9.380 1.00 88.88 102 LEU A CA 1
ATOM 802 C C . LEU A 1 102 ? -5.122 5.656 -9.554 1.00 88.88 102 LEU A C 1
ATOM 804 O O . LEU A 1 102 ? -4.525 6.383 -8.758 1.00 88.88 102 LEU A O 1
ATOM 808 N N . GLY A 1 103 ? -4.517 5.098 -10.596 1.00 82.44 103 GLY A N 1
ATOM 809 C CA . GLY A 1 103 ? -3.098 5.269 -10.857 1.00 82.44 103 GLY A CA 1
ATOM 810 C C . GLY A 1 103 ? -2.759 5.243 -12.336 1.00 82.44 103 GLY A C 1
ATOM 811 O O . GLY A 1 103 ? -3.572 4.908 -13.196 1.00 82.44 103 GLY A O 1
ATOM 812 N N . LEU A 1 104 ? -1.521 5.622 -12.621 1.00 82.81 104 LEU A N 1
ATOM 813 C CA . LEU A 1 104 ? -0.880 5.421 -13.907 1.00 82.81 104 LEU A CA 1
ATOM 814 C C . LEU A 1 104 ? 0.065 4.218 -13.790 1.00 82.81 104 LEU A C 1
ATOM 816 O O . LEU A 1 104 ? 0.826 4.155 -12.821 1.00 82.81 104 LEU A O 1
ATOM 820 N N . PRO A 1 105 ? 0.057 3.283 -14.755 1.00 77.75 105 PRO A N 1
ATOM 821 C CA . PRO A 1 105 ? -0.783 3.263 -15.959 1.00 77.75 105 PRO A CA 1
ATOM 822 C C . PRO A 1 105 ? -2.198 2.684 -15.757 1.00 77.75 105 PRO A C 1
ATOM 824 O O . PRO A 1 105 ? -2.963 2.650 -16.717 1.00 77.75 105 PRO A O 1
ATOM 827 N N . LEU A 1 106 ? -2.545 2.191 -14.563 1.00 75.19 106 LEU A N 1
ATOM 828 C CA . LEU A 1 106 ? -3.756 1.395 -14.344 1.00 75.19 106 LEU A CA 1
ATOM 829 C C . LEU A 1 106 ? -4.557 1.846 -13.118 1.00 75.19 106 LEU A C 1
ATOM 831 O O . LEU A 1 106 ? -4.002 2.226 -12.088 1.00 75.19 106 LEU A O 1
ATOM 835 N N . THR A 1 107 ? -5.878 1.726 -13.235 1.00 82.75 107 THR A N 1
ATOM 836 C CA . THR A 1 107 ? -6.836 1.793 -12.130 1.00 82.75 107 THR A CA 1
ATOM 837 C C . THR A 1 107 ? -7.249 0.376 -11.739 1.00 82.75 107 THR A C 1
ATOM 839 O O . THR A 1 107 ? -7.324 -0.510 -12.596 1.00 82.75 107 THR A O 1
ATOM 842 N N . ASN A 1 108 ? -7.507 0.124 -10.456 1.00 81.81 108 ASN A N 1
ATOM 843 C CA . ASN A 1 108 ? -7.866 -1.218 -10.003 1.00 81.81 108 ASN A CA 1
ATOM 844 C C . ASN A 1 108 ? -8.670 -1.221 -8.697 1.00 81.81 108 ASN A C 1
ATOM 846 O O . ASN A 1 108 ? -8.613 -0.293 -7.897 1.00 81.81 108 ASN A O 1
ATOM 850 N N . LEU A 1 109 ? -9.403 -2.314 -8.488 1.00 84.12 109 LEU A N 1
ATOM 851 C CA . LEU A 1 109 ? -10.028 -2.683 -7.219 1.00 84.12 109 LEU A CA 1
ATOM 852 C C . LEU A 1 109 ? -9.240 -3.840 -6.614 1.00 84.12 109 LEU A C 1
ATOM 854 O O . LEU A 1 109 ? -8.650 -4.624 -7.358 1.00 84.12 109 LEU A O 1
ATOM 858 N N . HIS A 1 110 ? -9.222 -3.960 -5.292 1.00 84.81 110 HIS A N 1
ATOM 859 C CA . HIS A 1 110 ? -8.472 -5.019 -4.639 1.00 84.81 110 HIS A CA 1
ATOM 860 C C . HIS A 1 110 ? -9.059 -5.470 -3.302 1.00 84.81 110 HIS A C 1
ATOM 862 O O . HIS A 1 110 ? -9.796 -4.748 -2.628 1.00 84.81 110 HIS A O 1
ATOM 868 N N . VAL A 1 111 ? -8.678 -6.685 -2.908 1.00 84.56 111 VAL A N 1
ATOM 869 C CA . VAL A 1 111 ? -8.904 -7.238 -1.574 1.00 84.56 111 VAL A CA 1
ATOM 870 C C . VAL A 1 111 ? -7.563 -7.720 -1.042 1.00 84.56 111 VAL A C 1
ATOM 872 O O . VAL A 1 111 ? -6.871 -8.485 -1.709 1.00 84.56 111 VAL A O 1
ATOM 875 N N . SER A 1 112 ? -7.184 -7.302 0.159 1.00 85.62 112 SER A N 1
ATOM 876 C CA . SER A 1 112 ? -5.954 -7.755 0.798 1.00 85.62 112 SER A CA 1
ATOM 877 C C . SER A 1 112 ? -6.208 -8.512 2.089 1.00 85.62 112 SER A C 1
ATOM 879 O O . SER A 1 112 ? -7.156 -8.249 2.831 1.00 85.62 112 SER A O 1
ATOM 881 N N . TYR A 1 113 ? -5.334 -9.486 2.320 1.00 83.50 113 TYR A N 1
ATOM 882 C CA . TYR A 1 113 ? -5.284 -10.318 3.505 1.00 83.50 113 TYR A CA 1
ATOM 883 C C . TYR A 1 113 ? -3.887 -10.255 4.129 1.00 83.50 113 TYR A C 1
ATOM 885 O O . TYR A 1 113 ? -2.863 -10.343 3.450 1.00 83.50 113 TYR A O 1
ATOM 893 N N . SER A 1 114 ? -3.845 -10.127 5.447 1.00 81.00 114 SER A N 1
ATOM 894 C CA . SER A 1 114 ? -2.617 -9.946 6.220 1.00 81.00 114 SER A CA 1
ATOM 895 C C . SER A 1 114 ? -2.468 -11.087 7.213 1.00 81.00 114 SER A C 1
ATOM 897 O O . SER A 1 114 ? -3.442 -11.421 7.889 1.00 81.00 114 SER A O 1
ATOM 899 N N . PHE A 1 115 ? -1.268 -11.659 7.306 1.00 72.69 115 PHE A N 1
ATOM 900 C CA . PHE A 1 115 ? -0.932 -12.731 8.243 1.00 72.69 115 PHE A CA 1
ATOM 901 C C . PHE A 1 115 ? 0.223 -12.342 9.174 1.00 72.69 115 PHE A C 1
ATOM 903 O O . PHE A 1 115 ? 0.967 -11.381 8.864 1.00 72.69 115 PHE A O 1
#

Organism: Termititenax aidoneus (NCBI:txid2218524)

Foldseek 3Di:
DVVVVVVVVVVVVVPDPWFWKAKDFDQAAGIWTFDADPVRFTAWIWHAGPQRKIKIKGWPDTDDAQDKTKIKMWIANHHDHTKIWIKIWHHPDPFWIWIWIDMPPDTTTIIMGTD